Protein AF-A0A1Y3PHS7-F1 (afdb_monomer)

Mean predicted aligned error: 9.65 Å

Radius of gyration: 16.68 Å; Cα contacts (8 Å, |Δi|>4): 27; chains: 1; bounding box: 49×23×39 Å

Foldseek 3Di:
DDDDPVQADDDPVSLVVLVVVLVVLVVVLPDPPDDPVNNVVSVVVSVSSVVRSVVVVVPPDVVVVVVVVVVVVPPD

Nearest PDB structures (foldseek):
  8tkf-assembly1_A  TM=8.367E-01  e=3.536E+00  Homo sapiens
  8d96-assembly1_C  TM=6.512E-01  e=4.315E+00  Homo sapiens
  8oir-assembly1_Aa  TM=5.904E-01  e=7.842E+00  Homo sapiens

Solvent-accessible surface area (backbone atoms only — not comparable to full-atom values): 4652 Å² total; per-residue (Å²): 134,82,81,72,67,88,82,60,61,86,46,70,68,53,43,53,53,51,52,52,49,50,59,57,47,52,60,53,63,70,36,91,85,54,52,68,70,60,37,54,54,49,46,56,52,47,56,52,53,51,50,37,52,51,52,41,59,69,68,56,55,76,79,56,58,60,54,59,65,49,55,75,70,68,81,120

pLDDT: mean 79.64, std 19.04, range [33.62, 95.5]

Structure (mmCIF, N/CA/C/O backbone):
data_AF-A0A1Y3PHS7-F1
#
_entry.id   AF-A0A1Y3PHS7-F1
#
loop_
_atom_site.group_PDB
_atom_site.id
_atom_site.type_symbol
_atom_site.label_atom_id
_atom_site.label_alt_id
_atom_site.label_comp_id
_atom_site.label_asym_id
_atom_site.label_entity_id
_atom_site.label_seq_id
_atom_site.pdbx_PDB_ins_code
_atom_site.Cartn_x
_atom_site.Cartn_y
_atom_site.Cartn_z
_atom_site.occupancy
_atom_site.B_iso_or_equiv
_atom_site.auth_seq_id
_atom_site.auth_comp_id
_atom_site.auth_asym_id
_atom_site.auth_atom_id
_atom_site.pdbx_PDB_model_num
ATOM 1 N N . MET A 1 1 ? 9.007 14.570 19.570 1.00 33.62 1 MET A N 1
ATOM 2 C CA . MET A 1 1 ? 8.665 14.251 18.169 1.00 33.62 1 MET A CA 1
ATOM 3 C C . MET A 1 1 ? 8.562 12.743 18.065 1.00 33.62 1 MET A C 1
ATOM 5 O O . MET A 1 1 ? 9.586 12.074 18.072 1.00 33.62 1 MET A O 1
ATOM 9 N N . SER A 1 2 ? 7.345 12.205 18.124 1.00 34.72 2 SER A N 1
ATOM 10 C CA . SER A 1 2 ? 7.126 10.758 18.082 1.00 34.72 2 SER A CA 1
ATOM 11 C C . SER A 1 2 ? 7.409 10.250 16.675 1.00 34.72 2 SER A C 1
ATOM 13 O O . SER A 1 2 ? 6.817 10.743 15.717 1.00 34.72 2 SER A O 1
ATOM 15 N N . MET A 1 3 ? 8.323 9.286 16.561 1.00 35.06 3 MET A N 1
ATOM 16 C CA . MET A 1 3 ? 8.492 8.481 15.356 1.00 35.06 3 MET A CA 1
ATOM 17 C C . MET A 1 3 ? 7.166 7.762 15.113 1.00 35.06 3 MET A C 1
ATOM 19 O O . MET A 1 3 ? 6.830 6.815 15.824 1.00 35.06 3 MET A O 1
ATOM 23 N N . VAL A 1 4 ? 6.380 8.272 14.165 1.00 44.41 4 VAL A N 1
ATOM 24 C CA . VAL A 1 4 ? 5.219 7.563 13.631 1.00 44.41 4 VAL A CA 1
ATOM 25 C C . VAL A 1 4 ? 5.745 6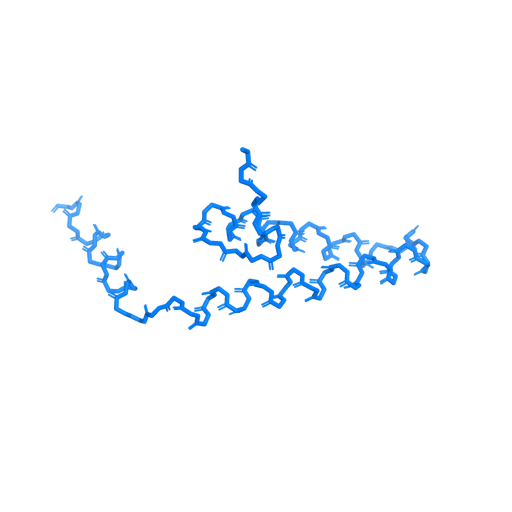.216 13.165 1.00 44.41 4 VAL A C 1
ATOM 27 O O . VAL A 1 4 ? 6.754 6.140 12.468 1.00 44.41 4 VAL A O 1
ATOM 30 N N . ASN A 1 5 ? 5.123 5.139 13.621 1.00 49.31 5 ASN A N 1
ATOM 31 C CA . ASN A 1 5 ? 5.533 3.792 13.275 1.00 49.31 5 ASN A CA 1
ATOM 32 C C . ASN A 1 5 ? 5.088 3.555 11.817 1.00 49.31 5 ASN A C 1
ATOM 34 O O . ASN A 1 5 ? 4.080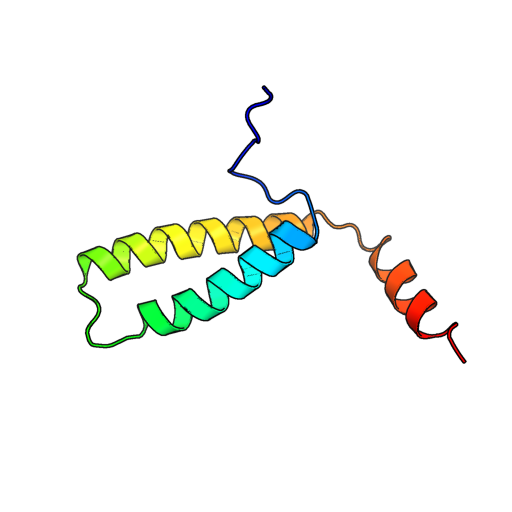 2.900 11.578 1.00 49.31 5 ASN A O 1
ATOM 38 N N . GLU A 1 6 ? 5.814 4.131 10.844 1.00 57.56 6 GLU A N 1
ATOM 39 C CA . GLU A 1 6 ? 5.519 4.240 9.391 1.00 57.56 6 GLU A CA 1
ATOM 40 C C . GLU A 1 6 ? 5.236 2.900 8.677 1.00 57.56 6 GLU A C 1
ATOM 42 O O . GLU A 1 6 ? 5.046 2.839 7.466 1.00 57.56 6 GLU A O 1
ATOM 47 N N . ARG A 1 7 ? 5.221 1.790 9.415 1.00 70.50 7 ARG A N 1
ATOM 48 C CA . ARG A 1 7 ? 5.036 0.427 8.918 1.00 70.50 7 ARG A CA 1
ATOM 49 C C . ARG A 1 7 ? 3.651 -0.147 9.202 1.00 70.50 7 ARG A C 1
ATOM 51 O O . ARG A 1 7 ? 3.407 -1.290 8.819 1.00 70.50 7 ARG A O 1
ATOM 58 N N . ARG A 1 8 ? 2.769 0.566 9.906 1.00 80.75 8 ARG A N 1
ATOM 59 C CA . ARG A 1 8 ? 1.430 0.076 10.259 1.00 80.75 8 ARG A CA 1
ATOM 60 C C . ARG A 1 8 ? 0.368 1.106 9.889 1.00 80.75 8 ARG A C 1
ATOM 62 O O . ARG A 1 8 ? 0.561 2.294 10.096 1.00 80.75 8 ARG A O 1
ATOM 69 N N . ILE A 1 9 ? -0.749 0.617 9.358 1.00 87.56 9 ILE A N 1
ATOM 70 C CA . ILE A 1 9 ? -1.959 1.411 9.144 1.00 87.56 9 ILE A CA 1
ATOM 71 C C . ILE A 1 9 ? -2.724 1.437 10.468 1.00 87.56 9 ILE A C 1
ATOM 73 O O . ILE A 1 9 ? -3.022 0.381 11.034 1.00 87.56 9 ILE A O 1
ATOM 77 N N . GLU A 1 10 ? -3.004 2.633 10.969 1.00 86.31 10 GLU A N 1
ATOM 78 C CA . GLU A 1 10 ? -3.658 2.850 12.264 1.00 86.31 10 GLU A CA 1
ATOM 79 C C . GLU A 1 10 ? -5.028 3.517 12.116 1.00 86.31 10 GLU A C 1
ATOM 81 O O . GLU A 1 10 ? -5.914 3.291 12.938 1.00 86.31 10 GLU A O 1
ATOM 86 N N . THR A 1 11 ? -5.229 4.290 11.047 1.00 88.12 11 THR A N 1
ATOM 87 C CA . THR A 1 11 ? -6.458 5.057 10.811 1.00 88.12 11 THR A CA 1
ATOM 88 C C . THR A 1 11 ? -7.140 4.668 9.505 1.00 88.12 11 THR A C 1
ATOM 90 O O . THR A 1 11 ? -6.503 4.177 8.570 1.00 88.12 11 THR A O 1
ATOM 93 N N . GLU A 1 12 ? -8.444 4.941 9.421 1.00 86.50 12 GLU A N 1
ATOM 94 C CA . GLU A 1 12 ? -9.220 4.722 8.196 1.00 86.50 12 GLU A CA 1
ATOM 95 C C . GLU A 1 12 ? -8.687 5.583 7.039 1.00 86.50 12 GLU A C 1
ATOM 97 O O . GLU A 1 12 ? -8.572 5.109 5.916 1.00 86.50 12 GLU A O 1
ATOM 102 N N . GLU A 1 13 ? -8.251 6.818 7.307 1.00 88.75 13 GLU A N 1
ATOM 103 C CA . GLU A 1 13 ? -7.651 7.676 6.278 1.00 88.75 13 GLU A CA 1
ATOM 104 C C . GLU A 1 13 ? -6.378 7.053 5.677 1.00 88.75 13 GLU A C 1
ATOM 106 O O . GLU A 1 13 ? -6.195 7.047 4.458 1.00 88.75 13 GLU A O 1
ATOM 111 N N . GLN A 1 14 ? -5.502 6.485 6.514 1.00 88.81 14 GLN A N 1
ATOM 112 C CA . GLN A 1 14 ? -4.301 5.786 6.046 1.00 88.81 14 GLN A CA 1
ATOM 113 C C . GLN A 1 14 ? -4.658 4.528 5.250 1.00 88.81 14 GLN A C 1
ATOM 115 O O . GLN A 1 14 ? -3.987 4.218 4.263 1.00 88.81 14 GLN A O 1
ATOM 120 N N . TYR A 1 15 ? -5.715 3.818 5.648 1.00 90.56 15 TYR A N 1
ATOM 121 C CA . TYR A 1 15 ? -6.221 2.656 4.926 1.00 90.56 15 TYR A CA 1
ATOM 122 C C . TYR A 1 15 ? -6.727 3.041 3.531 1.00 90.56 15 TYR A C 1
ATOM 124 O O . TYR A 1 15 ? -6.279 2.457 2.545 1.00 90.56 15 TYR A O 1
ATOM 132 N N . GLN A 1 16 ? -7.567 4.074 3.430 1.00 92.38 16 GLN A N 1
ATOM 133 C CA . GLN A 1 16 ? -8.103 4.565 2.157 1.00 92.38 16 GLN A CA 1
ATOM 134 C C . GLN A 1 16 ? -6.997 5.075 1.224 1.00 92.38 16 GLN A C 1
ATOM 136 O O . GLN A 1 16 ? -6.944 4.691 0.055 1.00 92.38 16 GLN A O 1
ATOM 141 N N . LYS A 1 17 ? -6.041 5.855 1.747 1.00 92.56 17 LYS A N 1
ATOM 142 C CA . LYS A 1 17 ? -4.859 6.293 0.982 1.00 92.56 17 LYS A CA 1
ATOM 143 C C . LYS A 1 17 ? -4.029 5.109 0.480 1.00 92.56 17 LYS A C 1
ATOM 145 O O . LYS A 1 17 ? -3.571 5.119 -0.660 1.00 92.56 17 LYS A O 1
ATOM 150 N N . SER A 1 18 ? -3.858 4.075 1.306 1.00 92.56 18 SER A N 1
ATOM 151 C CA . SER A 1 18 ? -3.117 2.864 0.927 1.00 92.56 18 SER A CA 1
ATOM 152 C C . SER A 1 18 ? -3.844 2.068 -0.160 1.00 92.56 18 SER A C 1
ATOM 154 O O . SER A 1 18 ? -3.204 1.599 -1.098 1.00 92.56 18 SER A O 1
ATOM 156 N N . LEU A 1 19 ? -5.175 1.956 -0.082 1.00 94.25 19 LEU A N 1
ATOM 157 C CA . LEU A 1 19 ? -5.990 1.334 -1.129 1.00 94.25 19 LEU A CA 1
ATOM 158 C C . LEU A 1 19 ? -5.869 2.077 -2.461 1.00 94.25 19 LEU A C 1
ATOM 160 O O . LEU A 1 19 ? -5.629 1.448 -3.489 1.00 94.25 19 LEU A O 1
ATOM 164 N N . GLN A 1 20 ? -5.987 3.406 -2.440 1.00 95.38 20 GLN A N 1
ATOM 165 C CA . GLN A 1 20 ? -5.840 4.225 -3.642 1.00 95.38 20 GLN A CA 1
ATOM 166 C C . GLN A 1 20 ? -4.451 4.049 -4.269 1.00 95.38 20 GLN A C 1
ATOM 168 O O . GLN A 1 20 ? -4.336 3.854 -5.479 1.00 95.38 20 GLN A O 1
ATOM 173 N N . TRP A 1 21 ? -3.402 4.053 -3.441 1.00 95.50 21 TRP A N 1
ATOM 174 C CA . TRP A 1 21 ? -2.033 3.834 -3.898 1.00 95.50 21 TRP A CA 1
ATOM 175 C C . TRP A 1 21 ? -1.859 2.458 -4.555 1.00 95.50 21 TRP A C 1
ATOM 177 O O . TRP A 1 21 ? -1.245 2.370 -5.615 1.00 95.50 21 TRP A O 1
ATOM 187 N N . LEU A 1 22 ? -2.434 1.391 -3.983 1.00 95.38 22 LEU A N 1
ATOM 188 C CA . LEU A 1 22 ? -2.391 0.053 -4.588 1.00 95.38 22 LEU A CA 1
ATOM 189 C C . LEU A 1 22 ? -3.057 0.042 -5.969 1.00 95.38 22 LEU A C 1
ATOM 191 O O . LEU A 1 22 ? -2.478 -0.480 -6.916 1.00 95.38 22 LEU A O 1
ATOM 195 N N . VAL A 1 23 ? -4.234 0.647 -6.125 1.00 95.38 23 VAL A N 1
ATOM 196 C CA . VAL A 1 23 ? -4.916 0.694 -7.431 1.00 95.38 23 VAL A CA 1
ATOM 197 C C . VAL A 1 23 ? -4.070 1.428 -8.475 1.00 95.38 23 VAL A C 1
ATOM 199 O O . VAL A 1 23 ? -3.874 0.916 -9.576 1.00 95.38 23 VAL A O 1
ATOM 202 N N . GLU A 1 24 ? -3.510 2.585 -8.121 1.00 94.81 24 GLU A N 1
ATOM 203 C CA . GLU A 1 24 ? -2.654 3.360 -9.025 1.00 94.81 24 GLU A CA 1
ATOM 204 C C . GLU A 1 24 ? -1.384 2.586 -9.413 1.00 94.81 24 GLU A C 1
ATOM 206 O O . GLU A 1 24 ? -0.999 2.538 -10.583 1.00 94.81 24 GLU A O 1
ATOM 211 N N . LYS A 1 25 ? -0.718 1.946 -8.443 1.00 93.19 25 LYS A N 1
ATOM 212 C CA . LYS A 1 25 ? 0.533 1.228 -8.715 1.00 93.19 25 LYS A CA 1
ATOM 213 C C . LYS A 1 25 ? 0.326 -0.080 -9.461 1.00 93.19 25 LYS A C 1
ATOM 215 O O . LYS A 1 25 ? 1.212 -0.440 -10.228 1.00 93.19 25 LYS A O 1
ATOM 220 N N . ALA A 1 26 ? -0.819 -0.746 -9.312 1.00 93.56 26 ALA A N 1
ATOM 221 C CA . ALA A 1 26 ? -1.152 -1.919 -10.122 1.00 93.56 26 ALA A CA 1
ATOM 222 C C . ALA A 1 26 ? -1.115 -1.582 -11.623 1.00 93.56 26 ALA A C 1
ATOM 224 O O . ALA A 1 26 ? -0.437 -2.265 -12.386 1.00 93.56 26 ALA A O 1
ATOM 225 N N . GLN A 1 27 ? -1.727 -0.460 -12.019 1.00 93.50 27 GLN A N 1
ATOM 226 C CA . GLN A 1 27 ? -1.718 0.004 -13.412 1.00 93.50 27 GLN A CA 1
ATOM 227 C C . GLN A 1 27 ? -0.301 0.305 -13.919 1.00 93.50 27 GLN A C 1
ATOM 229 O O . GLN A 1 27 ? 0.032 0.010 -15.064 1.00 93.50 27 GLN A O 1
ATOM 234 N N . LEU A 1 28 ? 0.551 0.874 -13.062 1.00 91.75 28 LEU A N 1
ATOM 235 C CA . LEU A 1 28 ? 1.942 1.166 -13.411 1.00 91.75 28 LEU A CA 1
ATOM 236 C C . LEU A 1 28 ? 2.797 -0.102 -13.545 1.00 91.75 28 LEU A C 1
ATOM 238 O O . LEU A 1 28 ? 3.624 -0.170 -14.447 1.00 91.75 28 LEU A O 1
ATOM 242 N N . ILE A 1 29 ? 2.602 -1.105 -12.685 1.00 91.75 29 ILE A N 1
ATOM 243 C CA . ILE A 1 29 ? 3.334 -2.386 -12.721 1.00 91.75 29 ILE A CA 1
ATOM 244 C C . ILE A 1 29 ? 3.050 -3.170 -14.009 1.00 91.75 29 ILE A C 1
ATOM 246 O O . ILE A 1 29 ? 3.926 -3.884 -14.506 1.00 91.75 29 ILE A O 1
ATOM 250 N N . GLU A 1 30 ? 1.830 -3.062 -14.530 1.00 90.81 30 GLU A N 1
ATOM 251 C CA . GLU A 1 30 ? 1.416 -3.701 -15.783 1.00 90.81 30 GLU A CA 1
ATOM 252 C C . GLU A 1 30 ? 1.820 -2.898 -17.027 1.00 90.81 30 GLU A C 1
ATOM 254 O O . GLU A 1 30 ? 1.656 -3.370 -18.153 1.00 90.81 30 GLU A O 1
ATOM 259 N N . HIS A 1 31 ? 2.375 -1.697 -16.850 1.00 91.44 31 HIS A N 1
ATOM 260 C CA . HIS A 1 31 ? 2.733 -0.835 -17.962 1.00 91.44 31 HIS A CA 1
ATOM 261 C C . HIS A 1 31 ? 3.912 -1.422 -18.769 1.00 91.44 31 HIS A C 1
ATOM 263 O O . HIS A 1 31 ? 4.982 -1.664 -18.206 1.00 91.44 31 HIS A O 1
ATOM 269 N N . PRO A 1 32 ? 3.789 -1.578 -20.103 1.00 90.31 32 PRO A N 1
ATOM 270 C CA . PRO A 1 32 ? 4.780 -2.283 -20.926 1.00 90.31 32 PRO A CA 1
ATOM 271 C C . PRO A 1 32 ? 6.126 -1.555 -21.065 1.00 90.31 32 PRO A C 1
ATOM 273 O O . PRO A 1 32 ? 7.105 -2.161 -21.485 1.00 90.31 32 PRO A O 1
ATOM 276 N N . LEU A 1 33 ? 6.182 -0.259 -20.737 1.00 93.38 33 LEU A N 1
ATOM 277 C CA . LEU A 1 33 ? 7.418 0.542 -20.758 1.00 93.38 33 LEU A CA 1
ATOM 278 C C . LEU A 1 33 ? 8.120 0.637 -19.394 1.00 93.38 33 LEU A C 1
ATOM 280 O O . LEU A 1 33 ? 9.109 1.359 -19.277 1.00 93.38 33 LEU A O 1
ATOM 284 N N . LEU A 1 34 ? 7.601 -0.020 -18.352 1.00 91.56 34 LEU A N 1
ATOM 285 C CA . LEU A 1 34 ? 8.275 -0.051 -17.058 1.00 91.56 34 LEU A CA 1
ATOM 286 C C . LEU A 1 34 ? 9.459 -1.020 -17.131 1.00 91.56 34 LEU A 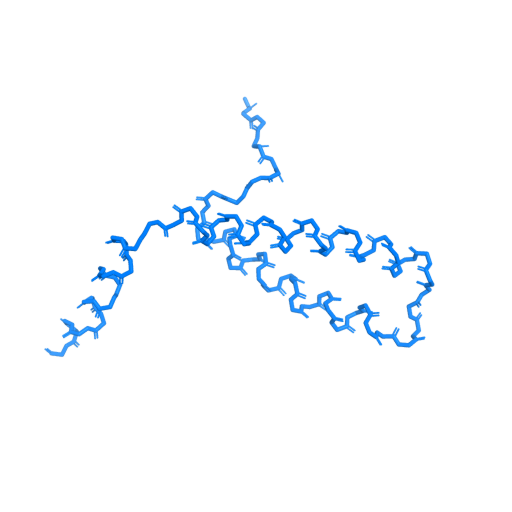C 1
ATOM 288 O O . LEU A 1 34 ? 9.294 -2.180 -17.502 1.00 91.56 34 LEU A O 1
ATOM 292 N N . ASP A 1 35 ? 10.650 -0.545 -16.770 1.00 93.62 35 ASP A N 1
ATOM 293 C CA . ASP A 1 35 ? 11.838 -1.395 -16.721 1.00 93.62 35 ASP A CA 1
ATOM 294 C C . ASP A 1 35 ? 11.689 -2.501 -15.658 1.00 93.62 35 ASP A C 1
ATOM 296 O O . ASP A 1 35 ? 11.043 -2.304 -14.625 1.00 93.62 35 ASP A O 1
ATOM 300 N N . GLU A 1 36 ? 12.310 -3.655 -15.902 1.00 91.38 36 GLU A N 1
ATOM 301 C CA . GLU A 1 36 ? 12.257 -4.829 -15.024 1.00 91.38 36 GLU A CA 1
ATOM 302 C C . GLU A 1 36 ? 12.703 -4.502 -13.588 1.00 91.38 36 GLU A C 1
ATOM 304 O O . GLU A 1 36 ? 12.026 -4.870 -12.629 1.00 91.38 36 GLU A O 1
ATOM 309 N N . GLN A 1 37 ? 13.784 -3.737 -13.417 1.00 93.56 37 GLN A N 1
ATOM 310 C CA . GLN A 1 37 ? 14.316 -3.386 -12.101 1.00 93.56 37 GLN A CA 1
ATOM 311 C C . GLN A 1 37 ? 13.337 -2.504 -11.312 1.00 93.56 37 GLN A C 1
ATOM 313 O O . GLN A 1 37 ? 13.083 -2.734 -10.122 1.00 93.56 37 GLN A O 1
ATOM 318 N N . SER A 1 38 ? 12.768 -1.488 -11.964 1.00 92.25 38 SER A N 1
ATOM 319 C CA . SER A 1 38 ? 11.743 -0.623 -11.375 1.00 92.25 38 SER A CA 1
ATOM 320 C C . SER A 1 38 ? 10.469 -1.401 -11.075 1.00 92.25 38 SER A C 1
ATOM 322 O O . SER A 1 38 ? 9.868 -1.194 -10.019 1.00 92.25 38 SER A O 1
ATOM 324 N N . ARG A 1 39 ? 10.082 -2.329 -11.956 1.00 92.94 39 ARG A N 1
ATOM 325 C CA . ARG A 1 39 ? 8.930 -3.214 -11.774 1.00 92.94 39 ARG A CA 1
ATOM 326 C C . ARG A 1 39 ? 9.099 -4.115 -10.561 1.00 92.94 39 ARG A C 1
ATOM 328 O O . ARG A 1 39 ? 8.214 -4.136 -9.712 1.00 92.94 39 ARG A O 1
ATOM 335 N N . GLU A 1 40 ? 10.234 -4.794 -10.421 1.00 94.88 40 GLU A N 1
ATOM 336 C CA . GLU A 1 40 ? 10.529 -5.635 -9.256 1.00 94.88 40 GLU A CA 1
ATOM 337 C C . GLU A 1 40 ? 10.519 -4.831 -7.952 1.00 94.88 40 GLU A C 1
ATOM 339 O O . GLU A 1 40 ? 9.950 -5.261 -6.945 1.00 94.88 40 GLU A O 1
ATOM 344 N N . LYS A 1 41 ? 11.127 -3.640 -7.953 1.00 93.56 41 LYS A N 1
ATOM 345 C CA . LYS A 1 41 ? 11.133 -2.766 -6.775 1.00 93.56 41 LYS A CA 1
ATOM 346 C C . LYS A 1 41 ? 9.719 -2.318 -6.404 1.00 93.56 41 LYS A C 1
ATOM 348 O O . LYS A 1 41 ? 9.365 -2.335 -5.223 1.00 93.56 41 LYS A O 1
ATOM 353 N N . LEU A 1 42 ? 8.920 -1.935 -7.398 1.00 93.94 42 LEU A N 1
ATOM 354 C CA . LEU A 1 42 ? 7.546 -1.486 -7.202 1.00 93.94 42 LEU A CA 1
ATOM 355 C C . LEU A 1 42 ? 6.644 -2.633 -6.736 1.00 93.94 42 LEU A C 1
ATOM 357 O O . LEU A 1 42 ? 5.847 -2.424 -5.828 1.00 93.94 42 LEU A O 1
ATOM 361 N N . LEU A 1 43 ? 6.833 -3.844 -7.266 1.00 95.12 43 LEU A N 1
ATOM 362 C CA . LEU A 1 43 ? 6.158 -5.063 -6.813 1.00 95.12 43 LEU A CA 1
ATOM 363 C C . LEU A 1 43 ? 6.445 -5.359 -5.339 1.00 95.12 43 LEU A C 1
ATOM 365 O O . LEU A 1 43 ? 5.515 -5.540 -4.562 1.00 95.12 43 LEU A O 1
ATOM 369 N N . ARG A 1 44 ? 7.710 -5.299 -4.900 1.00 94.94 44 ARG A N 1
ATOM 370 C CA . ARG A 1 44 ? 8.050 -5.501 -3.477 1.00 94.94 44 ARG A CA 1
ATOM 371 C C . ARG A 1 44 ? 7.358 -4.490 -2.566 1.00 94.94 44 ARG A C 1
ATOM 373 O O . ARG A 1 44 ? 6.910 -4.837 -1.473 1.00 94.94 44 ARG A O 1
ATOM 380 N N . GLN A 1 45 ? 7.288 -3.231 -2.997 1.00 93.62 45 GLN A N 1
ATOM 381 C CA . GLN A 1 45 ? 6.589 -2.193 -2.244 1.00 93.62 45 GLN A CA 1
ATOM 382 C C . GLN A 1 45 ? 5.071 -2.416 -2.261 1.00 93.62 45 GLN A C 1
ATOM 384 O O . GLN A 1 45 ? 4.419 -2.240 -1.233 1.00 93.62 45 GLN A O 1
ATOM 389 N N . TYR A 1 46 ? 4.529 -2.851 -3.397 1.00 95.06 46 TYR A N 1
ATOM 390 C CA . TYR A 1 46 ? 3.132 -3.225 -3.557 1.00 95.06 46 TYR A CA 1
ATOM 391 C C . TYR A 1 46 ? 2.728 -4.341 -2.599 1.00 95.06 46 TYR A C 1
ATOM 393 O O . TYR A 1 46 ? 1.804 -4.152 -1.810 1.00 95.06 46 TYR A O 1
ATOM 401 N N . ASP A 1 47 ? 3.462 -5.454 -2.592 1.00 95.44 47 ASP A N 1
ATOM 402 C CA . ASP A 1 47 ? 3.212 -6.587 -1.699 1.00 95.44 47 ASP A CA 1
ATOM 403 C C . ASP A 1 47 ? 3.262 -6.173 -0.225 1.00 95.44 47 ASP A C 1
ATOM 405 O O . ASP A 1 47 ? 2.421 -6.581 0.583 1.00 95.44 47 ASP A O 1
ATOM 409 N N . PHE A 1 48 ? 4.218 -5.311 0.135 1.00 94.00 48 PHE A N 1
ATOM 410 C CA . PHE A 1 48 ? 4.317 -4.785 1.491 1.00 94.00 48 PHE A CA 1
ATOM 411 C C . PHE A 1 48 ? 3.071 -3.981 1.886 1.00 94.00 48 PHE A C 1
ATOM 413 O O . PHE A 1 48 ? 2.471 -4.256 2.928 1.00 94.00 48 PHE A O 1
ATOM 420 N N . VAL A 1 49 ? 2.655 -3.014 1.062 1.00 92.75 49 VAL A N 1
ATOM 421 C CA . VAL A 1 49 ? 1.476 -2.177 1.342 1.00 92.75 49 VAL A CA 1
ATOM 422 C C . VAL A 1 49 ? 0.200 -3.025 1.356 1.00 92.75 49 VAL A C 1
ATOM 424 O O . VAL A 1 49 ? -0.614 -2.885 2.271 1.00 92.75 49 VAL A O 1
ATOM 427 N N . ALA A 1 50 ? 0.052 -3.962 0.416 1.00 94.56 50 ALA A N 1
ATOM 428 C CA . ALA A 1 50 ? -1.075 -4.890 0.360 1.00 94.56 50 ALA A CA 1
ATOM 429 C C . ALA A 1 50 ? -1.181 -5.730 1.641 1.00 94.56 50 ALA A C 1
ATOM 431 O O . ALA A 1 50 ? -2.262 -5.845 2.222 1.00 94.56 50 ALA A O 1
ATOM 432 N N . SER A 1 51 ? -0.053 -6.241 2.142 1.00 94.31 51 SER A N 1
ATOM 433 C CA . SER A 1 51 ? -0.001 -6.957 3.419 1.00 94.31 51 SER A CA 1
ATOM 434 C C . SER A 1 51 ? -0.509 -6.088 4.577 1.00 94.31 51 SER A C 1
ATOM 436 O O . SE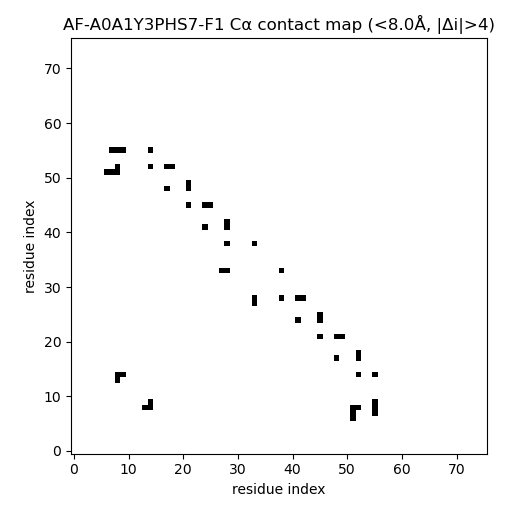R A 1 51 ? -1.370 -6.527 5.341 1.00 94.31 51 SER A O 1
ATOM 438 N N . LYS A 1 52 ? -0.095 -4.814 4.660 1.00 91.69 52 LYS A N 1
ATOM 439 C CA . LYS A 1 52 ? -0.556 -3.885 5.713 1.00 91.69 52 LYS A CA 1
ATOM 440 C C . LYS A 1 52 ? -2.042 -3.560 5.641 1.00 91.69 52 LYS A C 1
ATOM 442 O O . LYS A 1 52 ? -2.702 -3.520 6.680 1.00 91.69 52 LYS A O 1
ATOM 447 N N . VAL A 1 53 ? -2.580 -3.389 4.438 1.00 92.69 53 VAL A N 1
ATOM 448 C CA . VAL A 1 53 ? -4.021 -3.206 4.203 1.00 92.69 53 VAL A CA 1
ATOM 449 C C . VAL A 1 53 ? -4.806 -4.431 4.683 1.00 92.69 53 VAL A C 1
ATOM 451 O O . VAL A 1 53 ? -5.808 -4.293 5.389 1.00 92.69 53 VAL A O 1
ATOM 454 N N . ILE A 1 54 ? -4.330 -5.640 4.366 1.00 91.88 54 ILE A N 1
ATOM 455 C CA . ILE A 1 54 ? -4.955 -6.894 4.808 1.00 91.88 54 ILE A CA 1
ATOM 456 C C . ILE A 1 54 ? -4.887 -7.032 6.335 1.00 91.88 54 ILE A C 1
ATOM 458 O O . ILE A 1 54 ? -5.892 -7.385 6.955 1.00 91.88 54 ILE A O 1
ATOM 462 N N . GLU A 1 55 ? -3.737 -6.744 6.951 1.00 90.81 55 GLU A N 1
ATOM 463 C CA . GLU A 1 55 ? -3.567 -6.766 8.409 1.00 90.81 55 GLU A CA 1
ATOM 464 C C . GLU A 1 55 ? -4.525 -5.790 9.107 1.00 90.81 55 GLU A C 1
ATOM 466 O O . GLU A 1 55 ? -5.182 -6.167 10.080 1.00 90.81 55 GLU A O 1
ATOM 471 N N . TYR A 1 56 ? -4.658 -4.560 8.598 1.00 89.75 56 TYR A N 1
ATOM 472 C CA . TYR A 1 56 ? -5.598 -3.572 9.134 1.00 89.75 56 TYR A CA 1
ATOM 473 C C . TYR A 1 56 ? -7.040 -4.078 9.072 1.00 89.75 56 TYR A C 1
ATOM 475 O O . TYR A 1 56 ? -7.734 -4.126 10.089 1.00 89.75 56 TYR A O 1
ATOM 483 N N . ARG A 1 57 ? -7.467 -4.556 7.897 1.00 88.00 57 ARG A N 1
ATOM 484 C CA . ARG A 1 57 ? -8.823 -5.074 7.686 1.00 88.00 57 ARG A CA 1
ATOM 485 C C . ARG A 1 57 ? -9.133 -6.284 8.568 1.00 88.00 57 ARG A C 1
ATOM 487 O O . ARG A 1 57 ? -10.255 -6.409 9.048 1.00 88.00 57 ARG A O 1
ATOM 494 N N . ARG A 1 58 ? -8.161 -7.179 8.778 1.00 87.75 58 ARG A N 1
ATOM 495 C CA . ARG A 1 58 ? -8.310 -8.354 9.656 1.00 87.75 58 ARG A CA 1
ATOM 496 C C . ARG A 1 58 ? -8.426 -7.970 11.130 1.00 87.75 58 ARG A C 1
ATOM 498 O O . ARG A 1 58 ? -9.187 -8.603 11.854 1.00 87.75 58 ARG A O 1
ATOM 505 N N . ASN A 1 59 ? -7.697 -6.943 11.561 1.00 84.38 59 ASN A N 1
ATOM 506 C CA . ASN A 1 59 ? -7.702 -6.477 12.948 1.00 84.38 59 ASN A CA 1
ATOM 507 C C . ASN A 1 59 ? -8.917 -5.594 13.288 1.00 84.38 59 ASN A C 1
ATOM 509 O O . ASN A 1 59 ? -9.263 -5.461 14.465 1.00 84.38 59 ASN A O 1
ATOM 513 N N . ARG A 1 60 ? -9.600 -5.024 12.285 1.00 76.38 60 ARG A N 1
ATOM 514 C CA . ARG A 1 60 ? -10.865 -4.298 12.464 1.00 76.38 60 ARG A CA 1
ATOM 515 C C . ARG A 1 60 ? -11.971 -5.309 12.812 1.00 76.38 60 ARG A C 1
ATOM 517 O O . ARG A 1 60 ? -12.504 -6.017 11.959 1.00 76.38 60 ARG A O 1
ATOM 524 N N . SER A 1 61 ? -12.267 -5.440 14.107 1.00 60.06 61 SER A N 1
ATOM 525 C CA . SER A 1 61 ? -13.255 -6.390 14.637 1.00 60.06 61 SER A CA 1
ATOM 526 C C . SER A 1 61 ? -14.643 -6.210 13.991 1.00 60.06 61 SER A C 1
ATOM 528 O O . SER A 1 61 ? -15.066 -5.080 13.749 1.00 60.06 61 SER A O 1
ATOM 530 N N . PRO A 1 62 ? -15.444 -7.282 13.810 1.00 56.47 62 PRO A N 1
ATOM 531 C CA . PRO A 1 62 ? -16.787 -7.19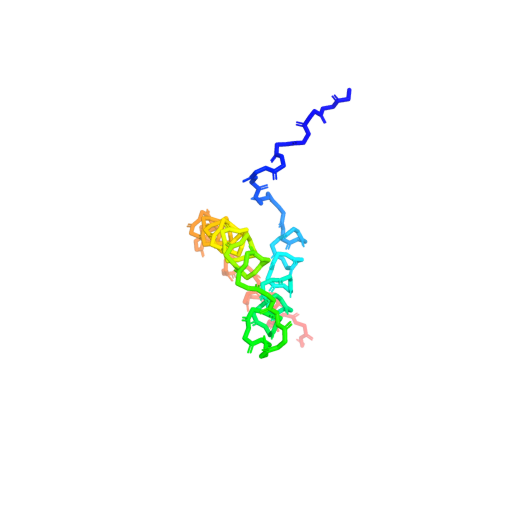8 13.213 1.00 56.47 62 PRO A CA 1
ATOM 532 C C . PRO A 1 62 ? -17.801 -6.383 14.039 1.00 56.47 62 PRO A C 1
ATOM 534 O O . PRO A 1 62 ? -18.909 -6.131 13.574 1.00 56.47 62 PRO A O 1
ATOM 537 N N . LYS A 1 63 ? -17.449 -5.967 15.263 1.00 51.75 63 LYS A N 1
ATOM 538 C CA . LYS A 1 63 ? -18.294 -5.123 16.121 1.00 51.75 63 LYS A CA 1
ATOM 539 C C . LYS A 1 63 ? -18.413 -3.676 15.620 1.00 51.75 63 LYS A C 1
ATOM 541 O O . LYS A 1 63 ? -19.393 -3.029 15.965 1.00 51.75 63 LYS A O 1
ATOM 546 N N . GLU A 1 64 ? -17.476 -3.200 14.796 1.00 50.78 64 GLU A N 1
ATOM 547 C CA . GLU A 1 64 ? -17.517 -1.846 14.216 1.00 50.78 64 GLU A CA 1
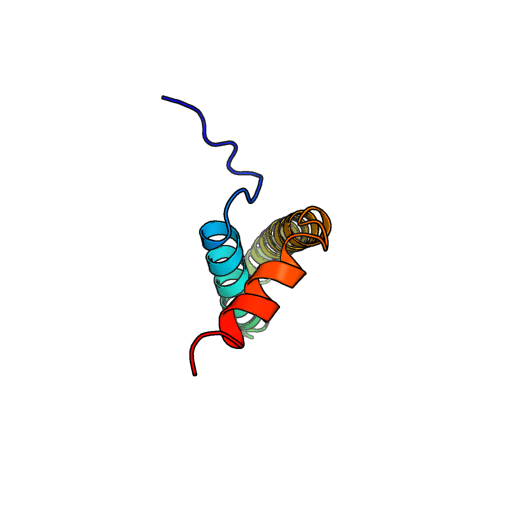ATOM 548 C C . GLU A 1 64 ? -18.357 -1.783 12.928 1.00 50.78 64 GLU A C 1
ATOM 550 O O . GLU A 1 64 ? -19.081 -0.815 12.720 1.00 50.78 64 GLU A O 1
ATOM 555 N N . LYS A 1 65 ? -18.366 -2.866 12.130 1.00 51.03 65 LYS A N 1
ATOM 556 C CA . LYS A 1 65 ? -19.182 -2.988 10.901 1.00 51.03 65 LYS A CA 1
ATOM 557 C C . LYS A 1 65 ? -20.665 -2.699 11.149 1.00 51.03 65 LYS A C 1
ATOM 559 O O . LYS A 1 65 ? -21.310 -2.001 10.381 1.00 51.03 65 LYS A O 1
ATOM 564 N N . ARG A 1 66 ? -21.164 -3.158 12.300 1.00 51.59 66 ARG A N 1
ATOM 565 C CA . ARG A 1 66 ? -22.567 -3.018 12.699 1.00 51.59 66 ARG A CA 1
ATOM 566 C C . ARG A 1 66 ? -22.991 -1.579 13.016 1.00 51.59 66 ARG A C 1
ATOM 568 O O . ARG A 1 66 ? -24.184 -1.339 13.071 1.00 51.59 66 ARG A O 1
ATOM 575 N N . LYS A 1 67 ? -22.069 -0.643 13.282 1.00 50.22 67 LYS A N 1
ATOM 576 C CA . LYS A 1 67 ? -22.425 0.757 13.584 1.00 50.22 67 LYS A CA 1
ATOM 577 C C . LYS A 1 67 ? -22.514 1.624 12.327 1.00 50.22 67 LYS A C 1
ATOM 579 O O . LYS A 1 67 ? -23.404 2.462 12.268 1.00 50.22 67 LYS A O 1
ATOM 584 N N . GLU A 1 68 ? -21.651 1.392 11.336 1.00 50.31 68 GLU A N 1
ATOM 585 C CA . GLU A 1 68 ? -21.749 2.047 10.019 1.00 50.31 68 GLU A CA 1
ATOM 586 C C . GLU A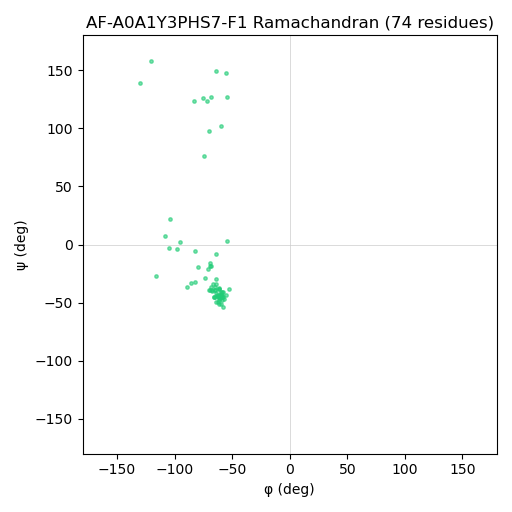 1 68 ? -23.025 1.603 9.281 1.00 50.31 68 GLU A C 1
ATOM 588 O O . GLU A 1 68 ? -23.782 2.456 8.834 1.00 50.31 68 GLU A O 1
ATOM 593 N N . GLU A 1 69 ? -23.346 0.301 9.267 1.00 51.94 69 GLU A N 1
ATOM 594 C CA . GLU A 1 69 ? -24.572 -0.216 8.619 1.00 51.94 69 GLU A CA 1
ATOM 595 C C . GLU A 1 69 ? -25.878 0.292 9.263 1.00 51.94 69 GLU A C 1
ATOM 597 O O . GLU A 1 69 ? -26.895 0.407 8.587 1.00 51.94 69 GLU A O 1
ATOM 602 N N . ILE A 1 70 ? -25.871 0.593 10.567 1.00 56.03 70 ILE A N 1
ATOM 603 C CA . ILE A 1 70 ? -27.048 1.129 11.276 1.00 56.03 70 ILE A CA 1
ATOM 604 C C . ILE A 1 70 ? -27.175 2.646 11.078 1.00 56.03 70 ILE A C 1
ATOM 606 O O . ILE A 1 70 ? -28.289 3.157 11.036 1.00 56.03 70 ILE A O 1
ATOM 610 N N . SER A 1 71 ? -26.058 3.368 10.946 1.00 55.19 71 SER A N 1
ATOM 611 C CA . SER A 1 71 ? -26.072 4.818 10.718 1.00 55.19 71 SER A CA 1
ATOM 612 C C . SER A 1 71 ? -26.653 5.191 9.353 1.00 55.19 71 SER A C 1
ATOM 614 O O . SER A 1 71 ? -27.319 6.212 9.256 1.00 55.19 71 SER A O 1
ATOM 616 N N . ASP A 1 72 ? -26.430 4.362 8.330 1.00 57.47 72 ASP A N 1
ATOM 617 C CA . ASP A 1 72 ? -26.946 4.552 6.962 1.00 57.47 72 ASP A CA 1
ATOM 618 C C . ASP A 1 72 ? -28.483 4.386 6.872 1.00 57.47 72 ASP A C 1
ATOM 620 O O . ASP A 1 72 ? -29.116 4.861 5.939 1.00 57.47 72 ASP A O 1
ATOM 624 N N . TRP A 1 73 ? -29.100 3.743 7.874 1.00 59.88 73 TRP A N 1
ATOM 625 C CA . TRP A 1 73 ? -30.546 3.479 7.969 1.00 59.88 73 TRP A CA 1
ATOM 626 C C . TRP A 1 73 ? -31.327 4.480 8.839 1.00 59.88 73 TRP A C 1
ATOM 628 O O . TRP A 1 73 ? -32.539 4.339 8.986 1.00 59.88 73 TRP A O 1
ATOM 638 N N . LEU A 1 74 ? -30.645 5.434 9.476 1.00 61.22 74 LEU A N 1
ATOM 639 C CA . LEU A 1 74 ? -31.224 6.367 10.456 1.00 61.22 74 LEU A CA 1
ATOM 640 C C . LEU A 1 74 ? -31.344 7.811 9.933 1.00 61.22 74 LEU A C 1
ATOM 642 O O . LEU A 1 74 ? -31.673 8.698 10.718 1.00 61.22 74 LEU A O 1
ATOM 646 N N . ASP A 1 75 ? -31.073 8.037 8.645 1.00 55.59 75 ASP A N 1
ATOM 647 C CA . ASP A 1 75 ? -31.095 9.354 7.982 1.00 55.59 75 ASP A CA 1
ATOM 648 C C . ASP A 1 75 ? -32.344 9.572 7.089 1.00 55.59 75 ASP A C 1
ATOM 650 O O . ASP A 1 75 ? -32.309 10.409 6.191 1.00 55.59 75 ASP A O 1
ATOM 654 N N . ASP A 1 76 ? -33.446 8.839 7.328 1.00 51.94 76 ASP A N 1
ATOM 655 C CA . ASP A 1 76 ? -34.772 9.052 6.694 1.00 51.94 76 ASP A CA 1
ATOM 656 C C . ASP A 1 76 ? -35.858 9.372 7.741 1.00 51.94 76 ASP A C 1
ATOM 658 O O . ASP A 1 76 ? -35.968 8.620 8.744 1.00 51.94 76 ASP A O 1
#

Sequence (76 aa):
MSMVNERRIETEEQYQKSLQWLVEKAQLIEHPLLDEQSREKLLRQYDFVASKVIEYRRNRSPKEKRKEEISDWLDD

Organism: NCBI:txid230954

Secondary structure (DSSP, 8-state):
-----TTS--SHHHHHHHHHHHHHHHHHHT-TTS-HHHHHHHHHHHHHHHHHHHHHHHHS-HHHHHHHHHHTTS--

=== Feature glossary ===
Annotated list of the representations used here:

Nearest PDB structures. The Foldseek neighbor list gives the closest experimentally determined structures in the PDB, ranked by structural alignment. TM-score near 1 means near-identical fold; near 0.3 means only rough topology match. This is how one finds what a novel AlphaFold prediction most resembles in the solved-structure universe.

Foldseek 3Di. Foldseek's 3Di representation compresses backbone geometry into a per-residue letter drawn from a learned twenty-state alphabet. It captures the tertiary interaction pattern around each residue — which residues are packed against it in space, regardless of where they are in sequence.

Radius of gyration, Cα contacts, bounding box. Radius of gyration (Rg) is the root-mean-square distance of Cα atoms from their centroid — a single number for overall size and compactness. A globular domain of N residues has Rg ≈ 2.2·N^0.38 Å; an extended or disordered chain has a much larger Rg. The Cα contact count is the number of residue pairs whose Cα atoms are within 8 Å and are more than four positions apart in sequence — a standard proxy for tertiary packing density. The bounding box is the smallest axis-aligned box enclosing all Cα atoms.

InterPro / GO / CATH / organism. The annotation block draws on four external resources. InterPro: which protein families and domains the sequence belongs to. GO: standardized terms for what the protein does, what process it participates in, and where in the cell it acts. CATH: which structural fold it has in the CATH hierarchy. Organism: the species of origin.

mmCIF coordinates. The mmCIF block holds the 3D Cartesian coordinates of each backbone atom (N, Cα, C, O) in ångströms. mmCIF is the PDB's canonical archive forma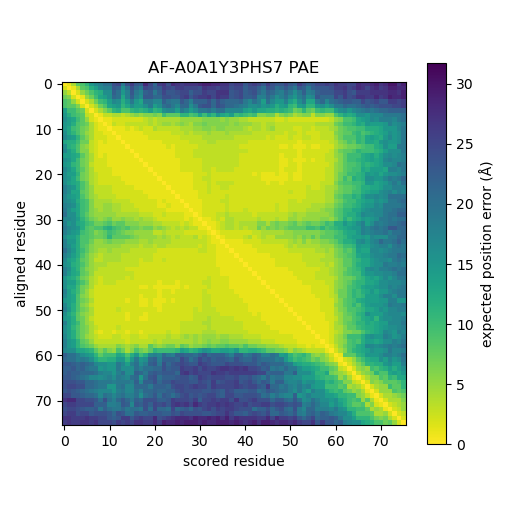t — a tagged-loop text representation of the atomic model.

pLDDT. pLDDT is the predicted lDDT-Cα score: AlphaFold's confidence that the local environment of each residue (all inter-atomic distances within 15 Å) is correctly placed. It is a per-residue number between 0 and 100, with higher meaning more reliable.

Backbone torsions (φ/ψ). φ (phi) and ψ (psi) are the two rotatable backbone dihedrals per residue: φ is the C(i-1)–N–Cα–C torsion, ψ is the N–Cα–C–N(i+1) torsion, both in degrees on (−180°, 180°]. 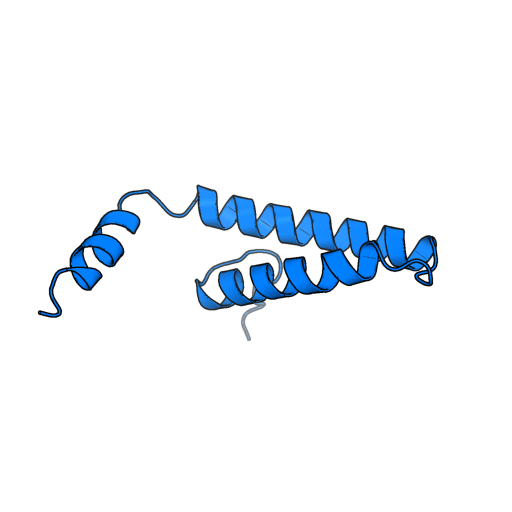α-helical residues cluster near (−60°, −45°); β-strand residues near (−120°, +130°). A Ramachandran plot is simply a scatter of (φ, ψ) for every residue.

B-factor. For experimental (PDB) structures, the B-factor (temperature factor) quantifies the positional spread of each atom in the crystal — a combination of thermal vibration and static disorder — in units of Å². High B-factors mark flexible loops or poorly resolved regions; low B-factors mark the rigid, well-ordered core.

Secondary structure (3-state, P-SEA). SS3 is a coarse helix/strand/coil call (letters a/b/c) made by the P-SEA algorithm from inter-Cα distances and dihedrals. It is less detailed than DSSP but needs only Cα positions.

Predicted aligned error. Predicted aligned error is AlphaFold's pairwise confidence. Unlike pLDDT (per-residue), PAE is per-residue-pair and captures whether two parts of the structure are correctly placed relative to each other. Units are ångströms of expected positional error.

Solvent-accessible surface area. Solvent-accessible surface area (SASA) is the area in Å² traced out by the centre of a 1.4 Å probe sphere (a water molecule) rolled over the protein's van der Waals surface (Shrake–Rupley / Lee–Richards construction). Buried residues have near-zero SASA; fully exposed residues can exceed 200 Å². The total SASA scales roughly with the number of surface residues.

Secondary structure (8-state, DSSP). The SS8 string is DSSP's per-residue secondary-structure call. α-helix (H) means an i→i+4 H-bond ladder; β-strand (E) means the residue participates in a β-sheet; 3₁₀ (G) and π (I) are tighter and wider helices; T/S are turns/bends; '-' is loop.

Rendered structure images. Structure images are PyMOL renders from six orthogonal camera directions. Cartoon representation draws helices as coils and strands as arrows; sticks shows the backbone as bonds; surface shows the solvent-excluded envelope. Rainbow coloring maps sequence position to hue (blue→red, N→C); chain coloring assigns a distinct color per polypeptide.

Sequence. The amino-acid sequence is the protein's primary structure: the linear order of residues from the N-terminus to the C-terminus, written in one-letter code. Everything else here — the 3D coordinates, the secondary structure, the domain annotations — is ultimately a consequence of this string.

Contact-map, Ramachandran, and PAE plots. Three diagnostic plots accompany the record. The Cα contact map visualizes the tertiary structure as a 2D adjacency matrix (8 Å cutoff, sequence-local contacts suppressed). The Ramachandran plot shows the distribution of backbone (φ, ψ) torsions, with points in the α and β basins reflecting secondary structure content. The PAE plot shows AlphaFold's inter-residue confidence as a color matrix.